Protein AF-A0A4Y8KQ94-F1 (afdb_monomer)

Mean predicted aligned error: 3.86 Å

Secondary structure (DSSP, 8-state):
---HHHHHHHHHHHHHHHHHHHHTTTS---HHHHHHHHHHHHHHTHHHHHHHHHHTS-SSTT-HHHHHTSHHHHHHHHHHHHHHHHHHHHHHHHHHHHHTT--HHHHHHHHHHHHHH--

pLDDT: mean 94.18, std 7.04, range [55.12, 98.56]

Foldseek 3Di:
DCDDPNVVQCVQLVVLLVCLLPQLVVFPDDPLLSLLLSLCSNVPGNVSSVLCVQQQRDPDPPCRCVSNVDPVSVVSSVVSSLQSQLSVQLVVLQVVCVVVVHDDPSSVVSSNCRSPPPD

Sequence (119 aa):
MFSGIMLLWWILTVPSFLFVAIDVWRTPAATVIKWAFVILAAFTGPIGAFLYVLGCREPLPGIHEEYVSVRWRQVMGSTMHCAAGDGIGIIVGAAIGAGLALNFWPDFFLEYGFGWVYF

Structure (mmCIF, N/CA/C/O backbone):
data_AF-A0A4Y8KQ94-F1
#
_entry.id   AF-A0A4Y8KQ94-F1
#
loop_
_atom_site.group_PDB
_atom_site.id
_atom_site.type_symbol
_atom_site.label_atom_id
_atom_site.label_alt_id
_atom_site.label_comp_id
_atom_site.label_asym_id
_atom_site.label_entity_id
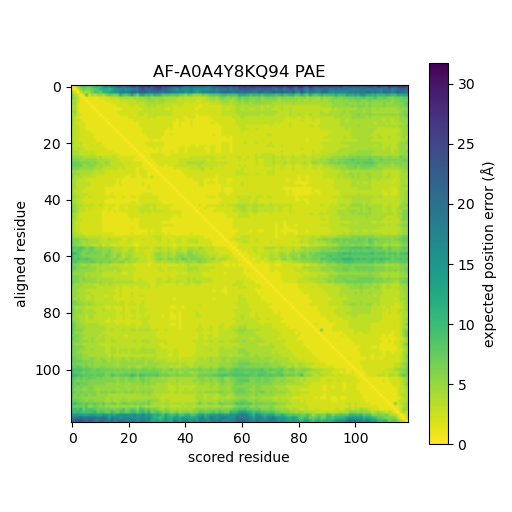_atom_site.label_seq_id
_atom_site.pdbx_PDB_ins_code
_atom_site.Cartn_x
_atom_site.Cartn_y
_atom_site.Cartn_z
_atom_site.occupancy
_atom_site.B_iso_or_equiv
_atom_site.auth_seq_id
_atom_site.auth_comp_id
_atom_site.auth_asym_id
_atom_site.auth_atom_id
_atom_site.pdbx_PDB_model_num
ATOM 1 N N . MET A 1 1 ? 18.525 13.098 -7.706 1.00 59.12 1 MET A N 1
ATOM 2 C CA . MET A 1 1 ? 17.759 14.361 -7.773 1.00 59.12 1 MET A CA 1
ATOM 3 C C . MET A 1 1 ? 16.468 14.181 -6.982 1.00 59.12 1 MET A C 1
ATOM 5 O O . MET A 1 1 ? 15.507 13.665 -7.526 1.00 59.12 1 MET A O 1
ATOM 9 N N . PHE A 1 2 ? 16.452 14.549 -5.699 1.00 65.62 2 PHE A N 1
ATOM 10 C CA . PHE A 1 2 ? 15.205 14.750 -4.951 1.00 65.62 2 PHE A CA 1
ATOM 11 C C . PHE A 1 2 ? 15.062 16.256 -4.749 1.00 65.62 2 PHE A C 1
ATOM 13 O O . PHE A 1 2 ? 15.709 16.823 -3.876 1.00 65.62 2 PHE A O 1
ATOM 20 N N . SER A 1 3 ? 14.307 16.928 -5.614 1.00 86.50 3 SER A N 1
ATOM 21 C CA . SER A 1 3 ? 14.073 18.372 -5.529 1.00 86.50 3 SER A CA 1
ATOM 22 C C . SER A 1 3 ? 12.586 18.663 -5.340 1.00 86.50 3 SER A C 1
ATOM 24 O O . SER A 1 3 ? 11.730 17.935 -5.848 1.00 86.50 3 SER A O 1
ATOM 26 N N . GLY A 1 4 ? 12.288 19.725 -4.585 1.00 90.88 4 GLY A N 1
ATOM 27 C CA . GLY A 1 4 ? 10.944 20.285 -4.418 1.00 90.88 4 GLY A CA 1
ATOM 28 C C . GLY A 1 4 ? 9.866 19.243 -4.101 1.00 90.88 4 GLY A C 1
ATOM 29 O O . GLY A 1 4 ? 9.889 18.609 -3.047 1.00 90.88 4 GLY A O 1
ATOM 30 N N . ILE A 1 5 ? 8.934 19.074 -5.043 1.00 93.44 5 ILE A N 1
ATOM 31 C CA . ILE A 1 5 ? 7.740 18.225 -4.920 1.00 93.44 5 ILE A CA 1
ATOM 32 C C . ILE A 1 5 ? 8.099 16.756 -4.673 1.00 93.44 5 ILE A C 1
ATOM 34 O O . ILE A 1 5 ? 7.461 16.115 -3.844 1.00 93.44 5 ILE A O 1
ATOM 38 N N . MET A 1 6 ? 9.140 16.225 -5.324 1.00 94.06 6 MET A N 1
ATOM 39 C CA . MET A 1 6 ? 9.534 14.824 -5.127 1.00 94.06 6 MET A CA 1
ATOM 40 C C . MET A 1 6 ? 10.052 14.585 -3.710 1.00 94.06 6 MET A C 1
ATOM 42 O O . MET A 1 6 ? 9.695 13.589 -3.090 1.00 94.06 6 MET A O 1
ATOM 46 N N . LEU A 1 7 ? 10.858 15.506 -3.171 1.00 95.31 7 LEU A N 1
ATOM 47 C CA . LEU A 1 7 ? 11.349 15.391 -1.797 1.00 95.31 7 LEU A CA 1
ATOM 48 C C . LEU A 1 7 ? 10.189 15.437 -0.792 1.00 95.31 7 LEU A C 1
ATOM 50 O O . LEU A 1 7 ? 10.127 14.594 0.100 1.00 95.31 7 LEU A O 1
ATOM 54 N N . LEU A 1 8 ? 9.246 16.370 -0.973 1.00 95.12 8 LEU A N 1
ATOM 55 C CA . LEU A 1 8 ? 8.033 16.449 -0.155 1.00 95.12 8 LEU A CA 1
ATOM 56 C C . LEU A 1 8 ? 7.219 15.150 -0.233 1.00 95.12 8 LEU A C 1
ATOM 58 O O . LEU A 1 8 ? 6.819 14.613 0.797 1.00 95.12 8 LEU A O 1
ATOM 62 N N . TRP A 1 9 ? 7.013 14.622 -1.440 1.00 95.56 9 TRP A N 1
ATOM 63 C CA . TRP A 1 9 ? 6.275 13.379 -1.643 1.00 95.56 9 TRP A CA 1
ATOM 64 C C . TRP A 1 9 ? 6.915 12.202 -0.904 1.00 95.56 9 TRP A C 1
ATOM 66 O O . TRP A 1 9 ? 6.209 11.455 -0.231 1.00 95.56 9 TRP A O 1
ATOM 76 N N . TRP A 1 10 ? 8.242 12.055 -0.953 1.00 95.31 10 TRP A N 1
ATOM 77 C CA . TRP A 1 10 ? 8.949 10.993 -0.229 1.00 95.31 10 TRP A CA 1
ATOM 78 C C . TRP A 1 10 ? 8.888 11.165 1.291 1.00 95.31 10 TRP A C 1
ATOM 80 O O . TRP A 1 10 ? 8.656 10.183 1.998 1.00 95.31 10 TRP A O 1
ATOM 90 N N . ILE A 1 11 ? 9.017 12.400 1.790 1.00 96.56 11 ILE A N 1
ATOM 91 C CA . ILE A 1 11 ? 8.861 12.718 3.220 1.00 96.56 11 ILE A CA 1
ATOM 92 C C . ILE A 1 11 ? 7.459 12.359 3.722 1.00 96.56 11 ILE A C 1
ATOM 94 O O . ILE A 1 11 ? 7.321 11.979 4.877 1.00 96.56 11 ILE A O 1
ATOM 98 N N . LEU A 1 12 ? 6.425 12.441 2.883 1.00 97.38 12 LEU A N 1
ATOM 99 C CA . LEU A 1 12 ? 5.070 12.017 3.248 1.00 97.38 12 LEU A CA 1
ATOM 100 C C . LEU A 1 12 ? 4.859 10.511 3.060 1.00 97.38 12 LEU A C 1
ATOM 102 O O . LEU A 1 12 ? 4.236 9.862 3.899 1.00 97.38 12 LEU A O 1
ATOM 106 N N . THR A 1 13 ? 5.381 9.944 1.976 1.00 97.50 13 THR A N 1
ATOM 107 C CA . THR A 1 13 ? 5.153 8.547 1.584 1.00 97.50 13 THR A CA 1
ATOM 108 C C . THR A 1 13 ? 5.822 7.573 2.540 1.00 97.50 13 THR A C 1
ATOM 110 O O . THR A 1 13 ? 5.160 6.648 3.000 1.00 97.50 13 THR A O 1
ATOM 113 N N . VAL A 1 14 ? 7.094 7.788 2.900 1.00 97.94 14 VAL A N 1
ATOM 114 C CA . VAL A 1 14 ? 7.834 6.847 3.762 1.00 97.94 14 VAL A CA 1
ATOM 115 C C . VAL A 1 14 ? 7.176 6.702 5.140 1.00 97.94 14 VAL A C 1
ATOM 117 O O . VAL A 1 14 ? 6.886 5.569 5.526 1.00 97.94 14 VAL A O 1
ATOM 120 N N . PRO A 1 15 ? 6.854 7.784 5.876 1.00 98.44 15 PRO A N 1
ATOM 121 C CA . PRO A 1 15 ? 6.156 7.659 7.152 1.00 98.44 15 PRO A CA 1
ATOM 122 C C . PRO A 1 15 ? 4.747 7.081 7.007 1.00 98.44 15 PRO A C 1
ATOM 124 O O . PRO A 1 15 ? 4.345 6.283 7.846 1.00 98.44 15 PRO A O 1
ATOM 127 N N . SER A 1 16 ? 4.013 7.439 5.946 1.00 98.50 16 SER A N 1
ATOM 128 C CA . SER A 1 16 ? 2.664 6.911 5.691 1.00 98.50 16 SER A CA 1
ATOM 129 C C . SER A 1 16 ? 2.679 5.399 5.478 1.00 98.50 16 SER A C 1
ATOM 131 O O . SER A 1 16 ? 1.898 4.677 6.094 1.00 98.50 16 SER A O 1
ATOM 133 N N . PHE A 1 17 ? 3.610 4.913 4.656 1.00 98.56 17 PHE A N 1
ATOM 134 C CA . PHE A 1 17 ? 3.826 3.489 4.438 1.00 98.56 17 PHE A CA 1
ATOM 135 C C . PHE A 1 17 ? 4.205 2.776 5.738 1.00 98.56 17 PHE A C 1
ATOM 137 O O . PHE A 1 17 ? 3.567 1.789 6.092 1.00 98.56 17 PHE A O 1
ATOM 144 N N . LEU A 1 18 ? 5.192 3.292 6.480 1.00 98.56 18 LEU A N 1
ATOM 145 C CA . LEU A 1 18 ? 5.629 2.686 7.742 1.00 98.56 18 LEU A CA 1
ATOM 146 C C . LEU A 1 18 ? 4.502 2.640 8.777 1.00 98.56 18 LEU A C 1
ATOM 148 O O . LEU A 1 18 ? 4.330 1.628 9.452 1.00 98.56 18 LEU A O 1
ATOM 152 N N . PHE A 1 19 ? 3.711 3.709 8.878 1.00 98.38 19 PHE A N 1
ATOM 153 C CA . PHE A 1 19 ? 2.542 3.755 9.746 1.00 98.38 19 PHE A CA 1
ATOM 154 C C . PHE A 1 19 ? 1.563 2.623 9.418 1.00 98.38 19 PHE A C 1
ATOM 156 O O . PHE A 1 19 ? 1.232 1.840 10.307 1.00 98.38 19 PHE A O 1
ATOM 163 N N . VAL A 1 20 ? 1.152 2.485 8.153 1.00 98.50 20 VAL A N 1
ATOM 164 C CA . VAL A 1 20 ? 0.216 1.430 7.731 1.00 98.50 20 VAL A CA 1
ATOM 165 C C . VAL A 1 20 ? 0.828 0.043 7.931 1.00 98.50 20 VAL A C 1
ATOM 167 O O . VAL A 1 20 ? 0.190 -0.825 8.520 1.00 98.50 20 VAL A O 1
ATOM 170 N N . ALA A 1 21 ? 2.079 -0.155 7.511 1.00 98.25 21 ALA A N 1
ATOM 171 C CA . ALA A 1 21 ? 2.785 -1.432 7.594 1.00 98.25 21 ALA A CA 1
ATOM 172 C C . ALA A 1 21 ? 2.945 -1.954 9.028 1.00 98.25 21 ALA A C 1
ATOM 174 O O . ALA A 1 21 ? 3.066 -3.162 9.216 1.00 98.25 21 ALA A O 1
ATOM 175 N N . ILE A 1 22 ? 2.930 -1.072 10.030 1.00 98.19 22 ILE A N 1
ATOM 176 C CA . ILE A 1 22 ? 3.016 -1.433 11.449 1.00 98.19 22 ILE A CA 1
ATOM 177 C C . ILE A 1 22 ? 1.620 -1.540 12.079 1.00 98.19 22 ILE A C 1
ATOM 179 O O . ILE A 1 22 ? 1.328 -2.513 12.774 1.00 98.19 22 ILE A O 1
ATOM 183 N N . ASP A 1 23 ? 0.758 -0.545 11.866 1.00 97.94 23 ASP A N 1
ATOM 184 C CA . ASP A 1 23 ? -0.530 -0.422 12.558 1.00 97.94 23 ASP A CA 1
ATOM 185 C C . ASP A 1 23 ? -1.560 -1.460 12.074 1.00 97.94 23 ASP A C 1
ATOM 187 O O . ASP A 1 23 ? -2.312 -1.994 12.889 1.00 97.94 23 ASP A O 1
ATOM 191 N N . VAL A 1 24 ? -1.538 -1.845 10.791 1.00 97.38 24 VAL A N 1
ATOM 192 C CA . VAL A 1 24 ? -2.522 -2.771 10.191 1.00 97.38 24 VAL A CA 1
ATOM 193 C C . VAL A 1 24 ? -2.567 -4.145 10.863 1.00 97.38 24 VAL A C 1
ATOM 195 O O . VAL A 1 24 ? -3.610 -4.799 10.907 1.00 97.38 24 VAL A O 1
ATOM 198 N N . TRP A 1 25 ? -1.454 -4.589 11.447 1.00 96.56 25 TRP A N 1
ATOM 199 C CA . TRP A 1 25 ? -1.379 -5.885 12.118 1.00 96.56 25 TRP A CA 1
ATOM 200 C C . TRP A 1 25 ? -2.141 -5.916 13.441 1.00 96.56 25 TRP A C 1
ATOM 202 O O . TRP A 1 25 ? -2.538 -6.997 13.873 1.00 96.56 25 TRP A O 1
ATOM 212 N N . ARG A 1 26 ? -2.408 -4.746 14.032 1.00 94.81 26 ARG A N 1
ATOM 213 C CA . ARG A 1 26 ? -3.233 -4.579 15.238 1.00 94.81 26 ARG A CA 1
ATOM 214 C C . ARG A 1 26 ? -4.723 -4.477 14.914 1.00 94.81 26 ARG A C 1
ATOM 216 O O . ARG A 1 26 ? -5.541 -4.757 15.779 1.00 94.81 26 ARG A O 1
ATOM 223 N N . THR A 1 27 ? -5.067 -4.117 13.679 1.00 94.25 27 THR A N 1
ATOM 224 C CA . THR A 1 27 ? -6.451 -4.060 13.199 1.00 94.25 27 THR A CA 1
ATOM 225 C C . THR A 1 27 ? -6.967 -5.480 12.914 1.00 94.25 27 THR A C 1
ATOM 227 O O . THR A 1 27 ? -6.283 -6.245 12.218 1.00 94.25 27 THR A O 1
ATOM 230 N N . PRO A 1 28 ? -8.163 -5.870 13.394 1.00 94.88 28 PRO A N 1
ATOM 231 C CA . PRO A 1 28 ? -8.723 -7.211 13.202 1.00 94.88 28 PRO A CA 1
ATOM 232 C C . PRO A 1 28 ? -9.374 -7.387 11.814 1.00 94.88 28 PRO A C 1
ATOM 234 O O . PRO A 1 28 ? -10.461 -7.930 11.691 1.00 94.88 28 PRO A O 1
ATOM 237 N N . ALA A 1 29 ? -8.692 -6.942 10.755 1.00 94.31 29 ALA A N 1
ATOM 238 C CA . ALA A 1 29 ? -9.105 -7.154 9.369 1.00 94.31 29 ALA A CA 1
ATOM 239 C C . ALA A 1 29 ? -8.611 -8.508 8.829 1.00 94.31 29 ALA A C 1
ATOM 241 O O . ALA A 1 29 ? -7.620 -9.062 9.315 1.00 94.31 29 ALA A O 1
ATOM 242 N N . ALA A 1 30 ? -9.236 -9.014 7.763 1.00 94.81 30 ALA A N 1
ATOM 243 C CA . ALA A 1 30 ? -8.743 -10.192 7.048 1.00 94.81 30 ALA A CA 1
ATOM 244 C C . ALA A 1 30 ? -7.317 -9.967 6.508 1.00 94.81 30 ALA A C 1
ATOM 246 O O . ALA A 1 30 ? -7.000 -8.890 6.002 1.00 94.81 30 ALA A O 1
ATOM 247 N N . THR A 1 31 ? -6.460 -10.994 6.554 1.00 96.56 31 THR A N 1
ATOM 248 C CA . THR A 1 31 ? -5.038 -10.901 6.157 1.00 96.56 31 THR A CA 1
ATOM 249 C C . THR A 1 31 ? -4.837 -10.319 4.756 1.00 96.56 31 THR A C 1
ATOM 251 O O . THR A 1 31 ? -3.924 -9.526 4.545 1.00 96.56 31 THR A O 1
ATOM 254 N N . VAL A 1 32 ? -5.710 -10.667 3.807 1.00 94.88 32 VAL A N 1
ATOM 255 C CA . VAL A 1 32 ? -5.660 -10.150 2.430 1.00 94.88 32 VAL A CA 1
ATOM 256 C C . VAL A 1 32 ? -5.901 -8.637 2.391 1.00 94.88 32 VAL A C 1
ATOM 258 O O . VAL A 1 32 ? -5.170 -7.917 1.717 1.00 94.88 32 VAL A O 1
ATOM 261 N N . ILE A 1 33 ? -6.861 -8.137 3.173 1.00 96.06 33 ILE A N 1
ATOM 262 C CA . ILE A 1 33 ? -7.134 -6.699 3.293 1.00 96.06 33 ILE A CA 1
ATOM 263 C C . ILE A 1 33 ? -5.967 -5.978 3.970 1.00 96.06 33 ILE A C 1
ATOM 265 O O . ILE A 1 33 ? -5.610 -4.876 3.555 1.00 96.06 33 ILE A O 1
ATOM 269 N N . LYS A 1 34 ? -5.313 -6.606 4.958 1.00 97.69 34 LYS A N 1
ATOM 270 C CA . LYS A 1 34 ? -4.106 -6.030 5.571 1.00 97.69 34 LYS A CA 1
ATOM 271 C C . LYS A 1 34 ? -3.032 -5.769 4.518 1.00 97.69 34 LYS A C 1
ATOM 273 O O . LYS A 1 34 ? -2.529 -4.653 4.420 1.00 97.69 34 LYS A O 1
ATOM 278 N N . TRP A 1 35 ? -2.734 -6.774 3.696 1.00 97.44 35 TRP A N 1
ATOM 279 C CA . TRP A 1 35 ? -1.776 -6.635 2.600 1.00 97.44 35 TRP A CA 1
ATOM 280 C C . TRP A 1 35 ? -2.211 -5.607 1.561 1.00 97.44 35 TRP A C 1
ATOM 282 O O . TRP A 1 35 ? -1.373 -4.813 1.139 1.00 97.44 35 TRP A O 1
ATOM 292 N N . ALA A 1 36 ? -3.499 -5.559 1.210 1.00 96.50 36 ALA A N 1
ATOM 293 C CA . ALA A 1 36 ? -4.019 -4.569 0.271 1.00 96.50 36 ALA A CA 1
ATOM 294 C C . ALA A 1 36 ? -3.660 -3.137 0.699 1.00 96.50 36 ALA A C 1
ATOM 296 O O . ALA A 1 36 ? -3.130 -2.371 -0.100 1.00 96.50 36 ALA A O 1
ATOM 297 N N . PHE A 1 37 ? -3.846 -2.788 1.976 1.00 97.69 37 PHE A N 1
ATOM 298 C CA . PHE A 1 37 ? -3.489 -1.458 2.477 1.00 97.69 37 PHE A CA 1
ATOM 299 C C . PHE A 1 37 ? -1.983 -1.198 2.540 1.00 97.69 37 PHE A C 1
ATOM 301 O O . PHE A 1 37 ? -1.559 -0.081 2.246 1.00 97.69 37 PHE A O 1
ATOM 308 N N . VAL A 1 38 ? -1.168 -2.199 2.887 1.00 98.12 38 VAL A N 1
ATOM 309 C CA . VAL A 1 38 ? 0.302 -2.062 2.880 1.00 98.12 38 VAL A CA 1
ATOM 310 C C . VAL A 1 38 ? 0.806 -1.764 1.471 1.00 98.12 38 VAL A C 1
ATOM 312 O O . VAL A 1 38 ? 1.580 -0.828 1.274 1.00 98.12 38 VAL A O 1
ATOM 315 N N . ILE A 1 39 ? 0.329 -2.529 0.490 1.00 97.06 39 ILE A N 1
ATOM 316 C CA . ILE A 1 39 ? 0.680 -2.370 -0.922 1.00 97.06 39 ILE A CA 1
ATOM 317 C C . ILE A 1 39 ? 0.188 -1.011 -1.429 1.00 97.06 39 ILE A C 1
ATOM 319 O O . ILE A 1 39 ? 0.967 -0.231 -1.972 1.00 97.06 39 ILE A O 1
ATOM 323 N N . LEU A 1 40 ? -1.079 -0.672 -1.181 1.00 96.12 40 LEU A N 1
ATOM 324 C CA . LEU A 1 40 ? -1.657 0.602 -1.597 1.00 96.12 40 LEU A CA 1
ATOM 325 C C . LEU A 1 40 ? -0.886 1.797 -1.022 1.00 96.12 40 LEU A C 1
ATOM 327 O O . LEU A 1 40 ? -0.624 2.760 -1.743 1.00 96.12 40 LEU A O 1
ATOM 331 N N . ALA A 1 41 ? -0.495 1.747 0.254 1.00 97.44 41 ALA A N 1
ATOM 332 C CA . ALA A 1 41 ? 0.299 2.796 0.888 1.00 97.44 41 ALA A CA 1
ATOM 333 C C . ALA A 1 41 ? 1.712 2.903 0.295 1.00 97.44 41 ALA A C 1
ATOM 335 O O . ALA A 1 41 ? 2.246 4.007 0.217 1.00 97.44 41 ALA A O 1
ATOM 336 N N . ALA A 1 42 ? 2.306 1.801 -0.174 1.00 96.62 42 ALA A N 1
ATOM 337 C CA . ALA A 1 42 ? 3.589 1.842 -0.874 1.00 96.62 42 ALA A CA 1
ATOM 338 C C . ALA A 1 42 ? 3.494 2.604 -2.210 1.00 96.62 42 ALA A C 1
ATOM 340 O O . ALA A 1 42 ? 4.398 3.367 -2.543 1.00 96.62 42 ALA A O 1
ATOM 341 N N . PHE A 1 43 ? 2.384 2.452 -2.941 1.00 93.44 43 PHE A N 1
ATOM 342 C CA . PHE A 1 43 ? 2.161 3.141 -4.218 1.00 93.44 43 PHE A CA 1
ATOM 343 C C . PHE A 1 43 ? 1.670 4.585 -4.067 1.00 93.44 43 PHE A C 1
ATOM 345 O O . PHE A 1 43 ? 2.064 5.466 -4.826 1.00 93.44 43 PHE A O 1
ATOM 352 N N . THR A 1 44 ? 0.782 4.834 -3.104 1.00 95.56 44 THR A N 1
ATOM 353 C CA . THR A 1 44 ? 0.010 6.089 -3.015 1.00 95.56 44 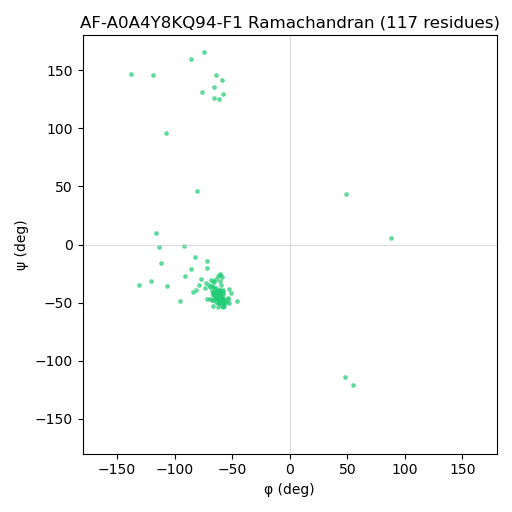THR A CA 1
ATOM 354 C C . THR A 1 44 ? 0.359 6.942 -1.794 1.00 95.56 44 THR A C 1
ATOM 356 O O . THR A 1 44 ? -0.186 8.037 -1.620 1.00 95.56 44 THR A O 1
ATOM 359 N N . GLY A 1 45 ? 1.264 6.457 -0.938 1.00 96.88 45 GLY A N 1
ATOM 360 C CA . GLY A 1 45 ? 1.791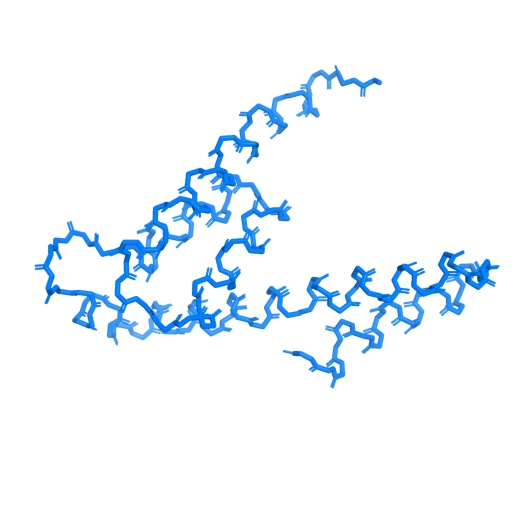 7.167 0.221 1.00 96.88 45 GLY A CA 1
ATOM 361 C C . GLY A 1 45 ? 0.696 7.667 1.170 1.00 96.88 45 GLY A C 1
ATOM 362 O O . GLY A 1 45 ? -0.078 6.857 1.695 1.00 96.88 45 GLY A O 1
ATOM 363 N N . PRO A 1 46 ? 0.611 8.988 1.422 1.00 97.94 46 PRO A N 1
ATOM 364 C CA . PRO A 1 46 ? -0.345 9.553 2.375 1.00 97.94 46 PRO A CA 1
ATOM 365 C C . PRO A 1 46 ? -1.809 9.310 1.993 1.00 97.94 46 PRO A C 1
ATOM 367 O O . PRO A 1 46 ? -2.655 9.224 2.881 1.00 97.94 46 PRO A O 1
ATOM 370 N N . ILE A 1 47 ? -2.121 9.152 0.703 1.00 97.50 47 ILE A N 1
ATOM 371 C CA . ILE A 1 47 ? -3.491 8.872 0.250 1.00 97.50 47 ILE A CA 1
ATOM 372 C C . ILE A 1 47 ? -3.915 7.472 0.709 1.00 97.50 47 ILE A C 1
ATOM 374 O O . ILE A 1 47 ? -4.976 7.320 1.311 1.00 97.50 47 ILE A O 1
ATOM 378 N N . GLY A 1 48 ? -3.064 6.463 0.504 1.00 97.12 48 GLY A N 1
ATOM 379 C CA . GLY A 1 48 ? -3.307 5.096 0.970 1.00 97.12 48 GLY A CA 1
ATOM 380 C C . GLY A 1 48 ? -3.417 5.006 2.492 1.00 97.12 48 GLY A C 1
ATOM 381 O O . GLY A 1 48 ? -4.297 4.317 3.006 1.00 97.12 48 GLY A O 1
ATOM 382 N N . ALA A 1 49 ? -2.593 5.761 3.225 1.00 98.19 49 ALA A N 1
ATOM 383 C CA . ALA A 1 49 ? -2.684 5.828 4.684 1.00 98.19 49 ALA A CA 1
ATOM 384 C C . ALA A 1 49 ? -3.980 6.490 5.174 1.00 98.19 49 ALA A C 1
ATOM 386 O O . ALA A 1 49 ? -4.620 5.976 6.091 1.00 98.19 49 ALA A O 1
ATOM 387 N N . PHE A 1 50 ? -4.403 7.595 4.557 1.00 98.12 50 PHE A N 1
ATOM 388 C CA . PHE A 1 50 ? -5.682 8.239 4.868 1.00 98.12 50 PHE A CA 1
ATOM 389 C C . PHE A 1 50 ? -6.853 7.271 4.678 1.00 98.12 50 PHE A C 1
ATOM 391 O O . PHE A 1 50 ? -7.708 7.110 5.549 1.00 98.12 50 PHE A O 1
ATOM 398 N N . LEU A 1 51 ? -6.845 6.581 3.545 1.00 97.50 51 LEU A N 1
ATOM 399 C CA . LEU A 1 51 ? -7.827 5.581 3.175 1.00 97.50 51 LEU A CA 1
ATOM 400 C C . LEU A 1 51 ? -7.859 4.384 4.142 1.00 97.50 51 LEU A C 1
ATOM 402 O O . LEU A 1 51 ? -8.940 3.950 4.542 1.00 97.50 51 LEU A O 1
ATOM 406 N N . TYR A 1 52 ? -6.693 3.906 4.582 1.00 97.81 52 TYR A N 1
ATOM 407 C CA . TYR A 1 52 ? -6.571 2.895 5.635 1.00 97.81 52 TYR A CA 1
ATOM 408 C C . TYR A 1 52 ? -7.249 3.337 6.934 1.00 97.81 52 TYR A C 1
ATOM 410 O O . TYR A 1 52 ? -8.081 2.606 7.478 1.00 97.81 52 TYR A O 1
ATOM 418 N N . VAL A 1 53 ? -6.945 4.550 7.404 1.00 97.31 53 VAL A N 1
ATOM 419 C CA . VAL A 1 53 ? -7.511 5.094 8.648 1.00 97.31 53 VAL A CA 1
ATOM 420 C C . VAL A 1 53 ? -9.026 5.250 8.556 1.00 97.31 53 VAL A C 1
ATOM 422 O O . VAL A 1 53 ? -9.737 4.941 9.506 1.00 97.31 53 VAL A O 1
ATOM 425 N N . LEU A 1 54 ? -9.523 5.724 7.416 1.00 95.75 54 LEU A N 1
ATOM 426 C CA . LEU A 1 54 ? -10.936 6.027 7.209 1.00 95.75 54 LEU A CA 1
ATOM 427 C C . LEU A 1 54 ? -11.801 4.773 6.972 1.00 95.75 54 LEU A C 1
ATOM 429 O O . LEU A 1 54 ? -13.008 4.776 7.247 1.00 95.75 54 LEU A O 1
ATOM 433 N N . GLY A 1 55 ? -11.197 3.734 6.396 1.00 94.12 55 GLY A N 1
ATOM 434 C CA . GLY A 1 55 ? -11.907 2.576 5.867 1.00 94.12 55 GLY A CA 1
ATOM 435 C C . GLY A 1 55 ? -11.796 1.302 6.666 1.00 94.12 55 GLY A C 1
ATOM 436 O O . GLY A 1 55 ? -12.757 0.542 6.711 1.00 94.12 55 GLY A O 1
ATOM 437 N N . CYS A 1 56 ? -10.635 1.064 7.266 1.00 95.06 56 CYS A N 1
ATOM 438 C CA . CYS A 1 56 ? -10.291 -0.245 7.804 1.00 95.06 56 CYS A CA 1
ATOM 439 C C . CYS A 1 56 ? -9.766 -0.173 9.231 1.00 95.06 56 CYS A C 1
ATOM 441 O O . CYS A 1 56 ? -10.028 -1.083 10.014 1.00 95.06 56 CYS A O 1
ATOM 443 N N . ARG A 1 57 ? -9.027 0.878 9.591 1.00 96.31 57 ARG A N 1
ATOM 444 C CA . ARG A 1 57 ? -8.467 0.998 10.934 1.00 96.31 57 ARG A CA 1
ATOM 445 C C . ARG A 1 57 ? -9.584 1.045 11.968 1.00 96.31 57 ARG A C 1
ATOM 447 O O . ARG A 1 57 ? -10.475 1.888 11.907 1.00 96.31 57 ARG A O 1
ATOM 454 N N . GLU A 1 58 ? -9.504 0.142 12.933 1.00 94.00 58 GLU A N 1
ATOM 455 C CA . GLU A 1 58 ? -10.483 0.068 14.004 1.00 94.00 58 GLU A CA 1
ATOM 456 C C . GLU A 1 58 ? -10.421 1.337 14.887 1.00 94.00 58 GLU A C 1
ATOM 458 O O . GLU A 1 58 ? -9.339 1.700 15.362 1.00 94.00 58 GLU A O 1
ATOM 463 N N . PRO A 1 59 ? -11.549 2.044 15.107 1.00 92.12 59 PRO A N 1
ATOM 464 C CA . PRO A 1 59 ? -11.555 3.270 15.906 1.00 92.12 59 PRO A CA 1
ATOM 465 C C . PRO A 1 59 ? -11.527 3.007 17.419 1.00 92.12 59 PRO A C 1
ATOM 467 O O . PRO A 1 59 ? -10.907 3.776 18.152 1.00 92.12 59 PRO A O 1
ATOM 470 N N . LEU A 1 60 ? -12.182 1.939 17.888 1.00 93.12 60 LEU A N 1
ATOM 471 C CA . LEU A 1 60 ? -12.183 1.484 19.282 1.00 93.12 60 LEU A CA 1
ATOM 472 C C . LEU A 1 60 ? -12.061 -0.047 19.314 1.00 93.12 60 LEU A C 1
ATOM 474 O O . LEU A 1 60 ? -12.607 -0.696 18.428 1.00 93.12 60 LEU A O 1
ATOM 478 N N . PRO A 1 61 ? -11.394 -0.641 20.315 1.00 92.56 61 PRO A N 1
ATOM 479 C CA . PRO A 1 61 ? -11.215 -2.090 20.364 1.00 92.56 61 PRO A CA 1
ATOM 480 C C . PRO A 1 61 ? -12.545 -2.859 20.359 1.00 92.56 61 PRO A C 1
ATOM 482 O O . PRO A 1 61 ? -13.417 -2.593 21.186 1.00 92.56 61 PRO A O 1
ATOM 485 N N . GLY A 1 62 ? -12.670 -3.845 19.471 1.00 94.38 62 GLY A N 1
ATOM 486 C CA . GLY A 1 62 ? -13.806 -4.766 19.397 1.00 94.38 62 GLY A CA 1
ATOM 487 C C . GLY A 1 62 ? -14.984 -4.298 18.539 1.00 94.38 62 GLY A C 1
ATOM 488 O O . GLY A 1 62 ? -16.002 -4.985 18.521 1.00 94.38 62 GLY A O 1
ATOM 489 N N . ILE A 1 63 ? -14.870 -3.172 17.826 1.00 95.44 63 ILE A N 1
ATOM 490 C CA . ILE A 1 63 ? -15.945 -2.640 16.967 1.00 95.44 63 ILE A CA 1
ATOM 491 C C . ILE A 1 63 ? -15.587 -2.604 15.479 1.00 95.44 63 ILE A C 1
ATOM 493 O O . ILE A 1 63 ? -16.322 -2.011 14.693 1.00 95.44 63 ILE A O 1
ATOM 497 N N . HIS A 1 64 ? -14.476 -3.216 15.061 1.00 95.44 64 HIS A N 1
ATOM 498 C CA . HIS A 1 64 ? -14.052 -3.233 13.659 1.00 95.44 64 HIS A CA 1
ATOM 499 C C . HIS A 1 64 ? -15.148 -3.717 12.703 1.00 95.44 64 HIS A C 1
ATOM 501 O O . HIS A 1 64 ? -15.442 -3.018 11.739 1.00 95.44 64 HIS A O 1
ATOM 507 N N . GLU A 1 65 ? -15.779 -4.860 12.986 1.00 94.38 65 GLU A N 1
ATOM 508 C CA . GLU A 1 65 ? -16.809 -5.449 12.114 1.00 94.38 65 GLU A CA 1
ATOM 509 C C . GLU A 1 65 ? -18.017 -4.516 11.938 1.00 94.38 65 GLU A C 1
ATOM 511 O O . GLU A 1 65 ? -18.481 -4.277 10.822 1.00 94.38 65 GLU A O 1
ATOM 516 N N . GLU A 1 66 ? -18.484 -3.905 13.031 1.00 95.69 66 GLU A N 1
ATOM 517 C CA . GLU A 1 66 ? -19.555 -2.906 12.984 1.00 95.69 66 GLU A CA 1
ATOM 518 C C . GLU A 1 66 ? -19.107 -1.658 12.212 1.00 95.69 66 GLU A C 1
ATOM 520 O O . GLU A 1 66 ? -19.833 -1.155 11.351 1.00 95.69 66 GLU A O 1
ATOM 525 N N . TYR A 1 67 ? -17.882 -1.191 12.457 1.00 95.12 67 TYR A N 1
ATOM 526 C CA . TYR A 1 67 ? -17.314 -0.019 11.807 1.00 95.12 67 TYR A CA 1
ATOM 527 C C . TYR A 1 67 ? -17.221 -0.184 10.288 1.00 95.12 67 TYR A C 1
ATOM 529 O O . TYR A 1 67 ? -17.580 0.741 9.554 1.00 95.12 67 TYR A O 1
ATOM 537 N N . VAL A 1 68 ? -16.770 -1.338 9.792 1.00 96.31 68 VAL A N 1
ATOM 538 C CA . VAL A 1 68 ? -16.619 -1.581 8.348 1.00 96.31 68 VAL A CA 1
ATOM 539 C C . VAL A 1 68 ? -17.923 -2.002 7.670 1.00 96.31 68 VAL A C 1
ATOM 541 O O . VAL A 1 68 ? -17.975 -2.002 6.444 1.00 96.31 68 VAL A O 1
ATOM 544 N N . SER A 1 69 ? -18.987 -2.321 8.415 1.00 96.06 69 SER A N 1
ATOM 545 C CA . SER A 1 69 ? -20.252 -2.853 7.873 1.00 96.06 69 SER A CA 1
ATOM 546 C C . SER A 1 69 ? -20.968 -1.930 6.875 1.00 96.06 69 SER A C 1
ATOM 548 O O . SER A 1 69 ? -21.705 -2.393 6.000 1.00 96.06 69 SER A O 1
ATOM 550 N N . VAL A 1 70 ? -20.746 -0.615 6.964 1.00 97.06 70 VAL A N 1
ATOM 551 C CA . VAL A 1 70 ? -21.382 0.360 6.071 1.00 97.06 70 VAL A CA 1
ATOM 552 C C . VAL A 1 70 ? -20.905 0.191 4.626 1.00 97.06 70 VAL A C 1
ATOM 554 O O . VAL A 1 70 ? -19.714 0.078 4.332 1.00 97.06 70 VAL A O 1
ATOM 557 N N . ARG A 1 71 ? -21.856 0.231 3.685 1.00 97.75 71 ARG A N 1
ATOM 558 C CA . ARG A 1 71 ? -21.646 -0.132 2.273 1.00 97.75 71 ARG A CA 1
ATOM 559 C C . ARG A 1 71 ? -20.454 0.559 1.613 1.00 97.75 71 ARG A C 1
ATOM 561 O O . ARG A 1 71 ? -19.725 -0.088 0.872 1.00 97.75 71 ARG A O 1
ATOM 568 N N . TRP A 1 72 ? -20.246 1.850 1.864 1.00 97.56 72 TRP A N 1
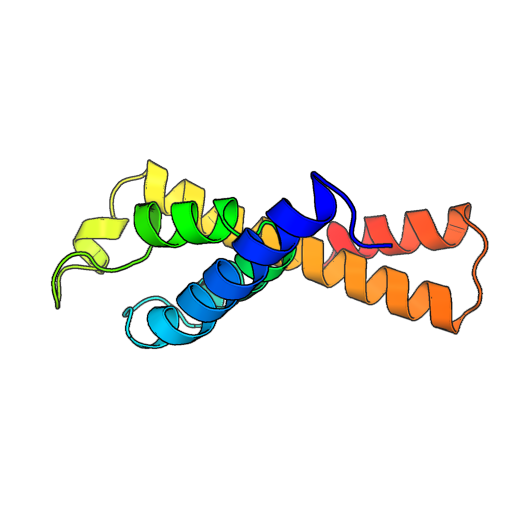ATOM 569 C CA . TRP A 1 72 ? -19.156 2.591 1.226 1.00 97.56 72 TRP A CA 1
ATOM 570 C C . TRP A 1 72 ? -17.768 2.131 1.702 1.00 97.56 72 TRP A C 1
ATOM 572 O O . TRP A 1 72 ? -16.837 2.143 0.901 1.00 97.56 72 TRP A O 1
ATOM 582 N N . ARG A 1 73 ? -17.626 1.662 2.954 1.00 96.12 73 ARG A N 1
ATOM 583 C CA . ARG A 1 73 ? -16.372 1.076 3.460 1.00 96.12 73 ARG A CA 1
ATOM 584 C C . ARG A 1 73 ? -16.126 -0.312 2.887 1.00 96.12 73 ARG A C 1
ATOM 586 O O . ARG A 1 73 ? -14.999 -0.611 2.522 1.00 96.12 73 ARG A O 1
ATOM 593 N N . GLN A 1 74 ? -17.177 -1.113 2.717 1.00 96.31 74 GL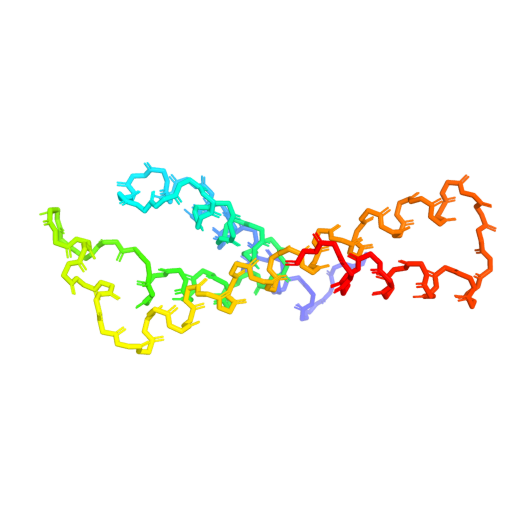N A N 1
ATOM 594 C CA . GLN A 1 74 ? -17.085 -2.411 2.037 1.00 96.31 74 GLN A CA 1
ATOM 595 C C . GLN A 1 74 ? -16.669 -2.264 0.569 1.00 96.31 74 GLN A C 1
ATOM 597 O O . GLN A 1 74 ? -15.781 -2.972 0.093 1.00 96.31 74 GLN A O 1
ATOM 602 N N . VAL A 1 75 ? -17.279 -1.312 -0.146 1.00 96.75 75 VAL A N 1
ATOM 603 C CA . VAL A 1 75 ? -16.905 -0.994 -1.532 1.00 96.75 75 VAL A CA 1
ATOM 604 C C . VAL A 1 75 ? -15.461 -0.515 -1.582 1.00 96.75 75 VAL A C 1
ATOM 606 O O . VAL A 1 75 ? -14.682 -1.045 -2.360 1.00 96.75 75 VAL A O 1
ATOM 609 N N . MET A 1 76 ? -15.084 0.418 -0.710 1.00 96.31 76 MET A N 1
ATOM 610 C CA . MET A 1 76 ? -13.718 0.921 -0.642 1.00 96.31 76 MET A CA 1
ATOM 611 C C . MET A 1 76 ? -12.698 -0.193 -0.356 1.00 96.31 76 MET A C 1
ATOM 613 O O . MET A 1 76 ? -11.721 -0.306 -1.091 1.00 96.31 76 MET A O 1
ATOM 617 N N . GLY A 1 77 ? -12.941 -1.052 0.637 1.00 94.94 77 GLY A N 1
ATOM 618 C CA . GLY A 1 77 ? -12.071 -2.192 0.936 1.00 94.94 77 GLY A CA 1
ATOM 619 C C . GLY A 1 77 ? -11.936 -3.156 -0.247 1.00 94.94 77 GLY A C 1
ATOM 620 O O . GLY A 1 77 ? -10.830 -3.599 -0.550 1.00 94.94 77 GLY A O 1
ATOM 621 N N . SER A 1 78 ? -13.031 -3.410 -0.970 1.00 94.31 78 SER A N 1
ATOM 622 C CA . SER A 1 78 ? -13.017 -4.228 -2.193 1.00 94.31 78 SER A CA 1
ATOM 623 C C . SER A 1 78 ? -12.202 -3.565 -3.308 1.00 94.31 78 SER A C 1
ATOM 625 O O . SER A 1 78 ? -11.358 -4.210 -3.919 1.00 94.31 78 SER A O 1
ATOM 627 N N . THR A 1 79 ? -12.386 -2.261 -3.537 1.00 95.25 79 THR A N 1
ATOM 628 C CA . THR A 1 79 ? -11.616 -1.500 -4.533 1.00 95.25 79 THR A CA 1
ATOM 629 C C . THR A 1 79 ? -10.123 -1.517 -4.224 1.00 95.25 79 THR A C 1
ATOM 631 O O . THR A 1 79 ? -9.312 -1.649 -5.131 1.00 95.25 79 THR A O 1
ATOM 634 N N . MET A 1 80 ? -9.743 -1.395 -2.954 1.00 94.69 80 MET A N 1
ATOM 635 C CA . MET A 1 80 ? -8.337 -1.397 -2.541 1.00 94.69 80 MET A CA 1
ATOM 636 C C . MET A 1 80 ? -7.688 -2.755 -2.689 1.00 94.69 80 MET A C 1
ATOM 638 O O . MET A 1 80 ? -6.509 -2.822 -3.020 1.00 94.69 80 MET A O 1
ATOM 642 N N . HIS A 1 81 ? -8.449 -3.820 -2.446 1.00 93.88 81 HIS A N 1
ATOM 643 C CA . HIS A 1 81 ? -7.993 -5.173 -2.704 1.00 93.88 81 HIS A CA 1
ATOM 644 C C . HIS A 1 81 ? -7.635 -5.362 -4.182 1.00 93.88 81 HIS A C 1
ATOM 646 O O . HIS A 1 81 ? -6.514 -5.786 -4.455 1.00 93.88 81 HIS A O 1
ATOM 652 N N . CYS A 1 82 ? -8.525 -4.963 -5.099 1.00 93.62 82 CYS A N 1
ATOM 653 C CA . CYS A 1 82 ? -8.263 -5.015 -6.541 1.00 93.62 82 CYS A CA 1
ATOM 654 C C . CYS A 1 82 ? -7.089 -4.109 -6.930 1.00 93.62 82 CYS A C 1
ATOM 656 O O . CYS A 1 82 ? -6.096 -4.583 -7.456 1.00 93.62 82 CYS A O 1
ATOM 658 N N . ALA A 1 83 ? -7.123 -2.826 -6.559 1.00 93.75 83 ALA A N 1
ATOM 659 C CA . ALA A 1 83 ? -6.080 -1.871 -6.940 1.00 93.75 83 ALA A CA 1
ATOM 660 C C . ALA A 1 83 ? -4.678 -2.264 -6.433 1.00 93.75 83 ALA A C 1
ATOM 662 O O . ALA A 1 83 ? -3.674 -2.011 -7.099 1.00 93.75 83 ALA A O 1
ATOM 663 N N . ALA A 1 84 ? -4.590 -2.875 -5.247 1.00 94.69 84 ALA A N 1
ATOM 664 C CA . ALA A 1 84 ? -3.340 -3.434 -4.747 1.00 94.69 84 ALA A CA 1
ATOM 665 C C . ALA A 1 84 ? -2.878 -4.635 -5.586 1.00 94.69 84 ALA A C 1
ATOM 667 O O . ALA A 1 84 ? -1.689 -4.742 -5.884 1.00 94.69 84 ALA A O 1
ATOM 668 N N . GLY A 1 85 ? -3.809 -5.510 -5.968 1.00 93.75 85 GLY A N 1
ATOM 669 C CA . GLY A 1 85 ? -3.580 -6.627 -6.879 1.00 93.75 85 GLY A CA 1
ATOM 670 C C . GLY A 1 85 ? -3.042 -6.175 -8.236 1.00 93.75 85 GLY A C 1
ATOM 671 O O . GLY A 1 85 ? -1.947 -6.590 -8.620 1.00 93.75 85 GLY A O 1
ATOM 672 N N . ASP A 1 86 ? -3.739 -5.246 -8.892 1.00 93.94 86 ASP A N 1
ATOM 673 C CA . ASP A 1 86 ? -3.347 -4.645 -10.172 1.00 93.94 86 ASP A CA 1
ATOM 674 C C . ASP A 1 86 ? -1.921 -4.079 -10.101 1.00 93.94 86 ASP A C 1
ATOM 676 O O . ASP A 1 86 ? -1.082 -4.341 -10.964 1.00 93.94 86 ASP A O 1
ATOM 680 N N . GLY A 1 87 ? -1.614 -3.335 -9.030 1.00 93.50 87 GLY A N 1
ATOM 681 C CA . GLY A 1 87 ? -0.294 -2.744 -8.812 1.00 93.50 87 GLY A CA 1
ATOM 682 C C . GLY A 1 87 ? 0.821 -3.785 -8.688 1.00 93.50 87 GLY A C 1
ATOM 683 O O . GLY A 1 87 ? 1.895 -3.614 -9.269 1.00 93.50 87 GLY A O 1
ATOM 684 N N . ILE A 1 88 ? 0.579 -4.885 -7.967 1.00 94.31 88 ILE A N 1
ATOM 685 C CA . ILE A 1 88 ? 1.533 -6.002 -7.901 1.00 94.31 88 ILE A CA 1
ATOM 686 C C . ILE A 1 88 ? 1.682 -6.667 -9.269 1.00 94.31 88 ILE A C 1
ATOM 688 O O . ILE A 1 88 ? 2.812 -6.937 -9.675 1.00 94.31 88 ILE A O 1
ATOM 692 N N . GLY A 1 89 ? 0.582 -6.884 -9.993 1.00 94.38 89 GLY A N 1
ATOM 693 C CA . GLY A 1 89 ? 0.598 -7.413 -11.355 1.00 94.38 89 GLY A CA 1
ATOM 694 C C . GLY A 1 89 ? 1.496 -6.589 -12.277 1.00 94.38 89 GLY A C 1
ATOM 695 O O . GLY A 1 89 ? 2.403 -7.136 -12.901 1.00 94.38 89 GLY A O 1
ATOM 696 N N . ILE A 1 90 ? 1.328 -5.266 -12.282 1.00 95.00 90 ILE A N 1
ATOM 697 C CA . ILE A 1 90 ? 2.153 -4.343 -13.073 1.00 95.00 90 ILE A CA 1
ATOM 698 C C . ILE A 1 90 ? 3.637 -4.470 -12.706 1.00 95.00 90 ILE A C 1
ATOM 700 O O . ILE A 1 90 ? 4.466 -4.617 -13.599 1.00 95.00 90 ILE A O 1
ATOM 704 N N . ILE A 1 91 ? 3.994 -4.482 -11.413 1.00 94.56 91 ILE A N 1
ATOM 705 C CA . ILE A 1 91 ? 5.401 -4.634 -10.988 1.00 94.56 91 ILE A CA 1
ATOM 706 C C . ILE A 1 91 ? 5.983 -5.977 -11.441 1.00 94.56 91 ILE A C 1
ATOM 708 O O . ILE A 1 91 ? 7.124 -6.028 -11.901 1.00 94.56 91 ILE A O 1
ATOM 712 N N . VAL A 1 92 ? 5.227 -7.067 -11.295 1.00 94.94 92 VAL A N 1
ATOM 713 C CA . VAL A 1 92 ? 5.659 -8.399 -11.741 1.00 94.94 92 VAL A CA 1
ATOM 714 C C . VAL A 1 92 ? 5.874 -8.401 -13.250 1.00 94.94 92 VAL A C 1
ATOM 716 O O . VAL A 1 92 ? 6.891 -8.916 -13.718 1.00 94.94 92 VAL A O 1
ATOM 719 N N . GLY A 1 93 ? 4.961 -7.782 -13.998 1.00 95.00 93 GLY A N 1
ATOM 720 C CA . GLY A 1 93 ? 5.083 -7.627 -15.436 1.00 95.00 93 GLY A CA 1
ATOM 721 C C . GLY A 1 93 ? 6.348 -6.862 -15.826 1.00 95.00 93 GLY A C 1
ATOM 722 O O . GLY A 1 93 ? 7.188 -7.390 -16.552 1.00 95.00 93 GLY A O 1
ATOM 723 N N . ALA A 1 94 ? 6.550 -5.683 -15.241 1.00 95.00 94 ALA A N 1
ATOM 724 C CA . ALA A 1 94 ? 7.724 -4.847 -15.474 1.00 95.00 94 ALA A CA 1
ATOM 725 C C . ALA A 1 94 ? 9.035 -5.580 -15.138 1.00 95.00 94 ALA A C 1
ATOM 727 O O . ALA A 1 94 ? 10.020 -5.492 -15.869 1.00 95.00 94 ALA A O 1
ATOM 728 N N . ALA A 1 95 ? 9.067 -6.353 -14.046 1.00 96.38 95 ALA A N 1
ATOM 729 C CA . ALA A 1 95 ? 10.244 -7.128 -13.660 1.00 96.38 95 ALA A CA 1
ATOM 730 C C . ALA A 1 95 ? 10.584 -8.224 -14.686 1.00 96.38 95 ALA A C 1
ATOM 732 O O . ALA A 1 95 ? 11.757 -8.424 -15.013 1.00 96.38 95 ALA A O 1
ATOM 733 N N . ILE A 1 96 ? 9.570 -8.917 -15.215 1.00 96.06 96 ILE A N 1
ATOM 734 C CA . ILE A 1 96 ? 9.744 -9.918 -16.276 1.00 96.06 96 ILE A CA 1
ATOM 735 C C . ILE A 1 96 ? 10.203 -9.243 -17.572 1.00 96.06 96 ILE A C 1
ATOM 737 O O . ILE A 1 96 ? 11.171 -9.698 -18.184 1.00 96.06 96 ILE A O 1
ATOM 741 N N . GLY A 1 97 ? 9.549 -8.155 -17.978 1.00 97.00 97 GLY A N 1
ATOM 742 C CA . GLY A 1 97 ? 9.879 -7.419 -19.197 1.00 97.00 97 GLY A CA 1
ATOM 743 C C . GLY A 1 97 ? 11.296 -6.847 -19.178 1.00 97.00 97 GLY A C 1
ATOM 744 O O . GLY A 1 97 ? 12.050 -7.038 -20.139 1.00 97.00 97 GLY A O 1
ATOM 745 N N . ALA A 1 98 ? 11.720 -6.288 -18.040 1.00 96.50 98 ALA A N 1
ATOM 746 C CA . ALA A 1 98 ? 13.094 -5.851 -17.808 1.00 96.50 98 ALA A CA 1
ATOM 74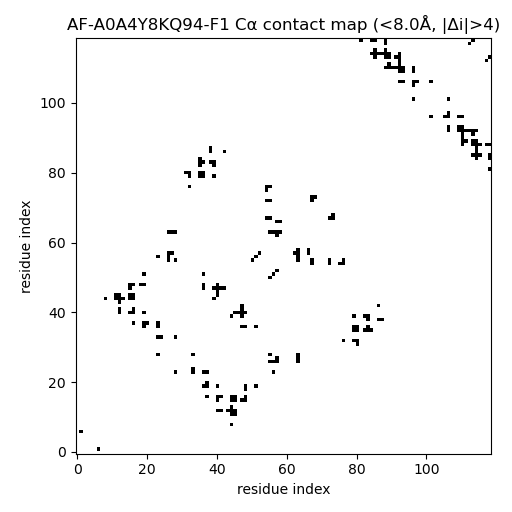7 C C . ALA A 1 98 ? 14.097 -7.013 -17.884 1.00 96.50 98 ALA A C 1
ATOM 749 O O . ALA A 1 98 ? 15.144 -6.881 -18.519 1.00 96.50 98 ALA A O 1
ATOM 750 N N . GLY A 1 99 ? 13.779 -8.167 -17.285 1.00 97.38 99 GLY A N 1
ATOM 751 C CA . GLY A 1 99 ? 14.625 -9.365 -17.344 1.00 97.38 99 GLY A CA 1
ATOM 752 C C . GLY A 1 99 ? 14.787 -9.935 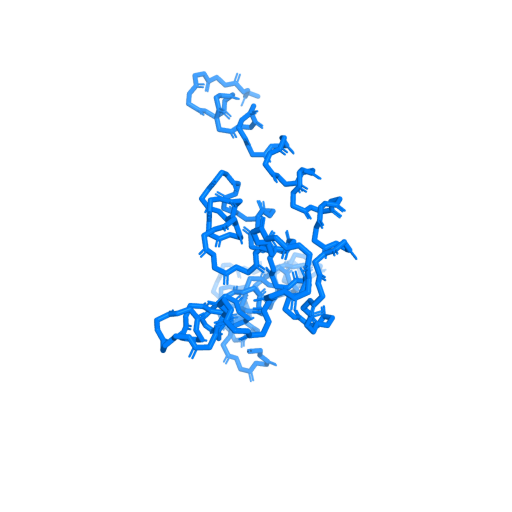-18.758 1.00 97.38 99 GLY A C 1
ATOM 753 O O . GLY A 1 99 ? 15.828 -10.505 -19.080 1.00 97.38 99 GLY A O 1
ATOM 754 N N . LEU A 1 100 ? 13.781 -9.746 -19.614 1.00 97.31 100 LEU A N 1
ATOM 755 C CA . LEU A 1 100 ? 13.782 -10.155 -21.020 1.00 97.31 100 LEU A CA 1
ATOM 756 C C . LEU A 1 100 ? 14.280 -9.059 -21.979 1.00 97.31 100 LEU A C 1
ATOM 758 O O . LEU A 1 100 ? 14.344 -9.303 -23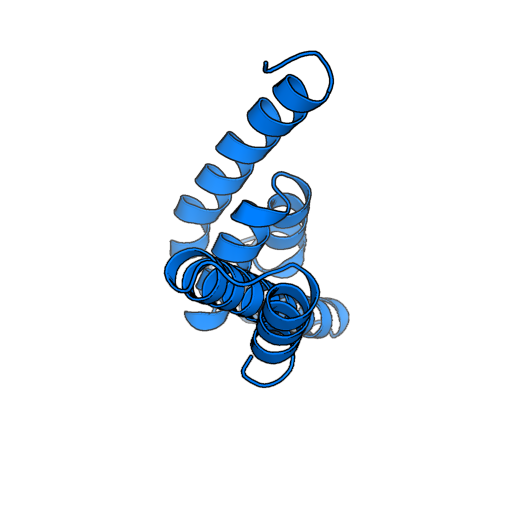.184 1.00 97.31 100 LEU A O 1
ATOM 762 N N . ALA A 1 101 ? 14.630 -7.875 -21.462 1.00 96.75 101 ALA A N 1
ATOM 763 C CA . ALA A 1 101 ? 15.006 -6.695 -22.242 1.00 96.75 101 ALA A CA 1
ATOM 764 C C . ALA A 1 101 ? 14.000 -6.377 -23.368 1.00 96.75 101 ALA A C 1
ATOM 766 O O . ALA A 1 101 ? 14.380 -6.106 -24.512 1.00 96.75 101 ALA A O 1
ATOM 767 N N . LEU A 1 102 ? 12.702 -6.452 -23.052 1.00 96.44 102 LEU A N 1
ATOM 768 C CA . LEU A 1 102 ? 11.643 -6.166 -24.014 1.00 96.44 102 LEU A CA 1
ATOM 769 C C . LEU A 1 102 ? 11.683 -4.699 -24.461 1.00 96.44 102 LEU A C 1
ATOM 771 O O . LEU A 1 102 ? 12.000 -3.787 -23.701 1.00 96.44 102 LEU A O 1
ATOM 775 N N . ASN A 1 103 ? 11.323 -4.472 -25.724 1.00 95.56 103 ASN A N 1
ATOM 776 C CA . ASN A 1 103 ? 11.028 -3.128 -26.209 1.00 95.56 103 ASN A CA 1
ATOM 777 C C . ASN A 1 103 ? 9.658 -2.671 -25.679 1.00 95.56 103 ASN A C 1
ATOM 779 O O . ASN A 1 103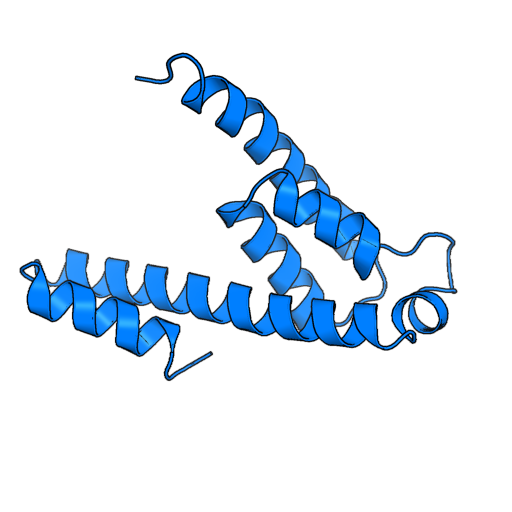 ? 8.840 -3.492 -25.268 1.00 95.56 103 ASN A O 1
ATOM 783 N N . PHE A 1 104 ? 9.376 -1.372 -25.787 1.00 95.44 104 PHE A N 1
ATOM 784 C CA . PHE A 1 104 ? 8.198 -0.728 -25.194 1.00 95.44 104 PHE A CA 1
ATOM 785 C C . PHE A 1 104 ? 6.863 -1.469 -25.396 1.00 95.44 104 PHE A C 1
ATOM 787 O O . PHE A 1 104 ? 6.124 -1.660 -24.442 1.00 95.44 104 PHE A O 1
ATOM 794 N N . TRP A 1 105 ? 6.528 -1.888 -26.622 1.00 97.00 105 TRP A N 1
ATOM 795 C CA . TRP A 1 105 ? 5.202 -2.457 -26.899 1.00 97.00 105 TRP A CA 1
ATOM 796 C C . TRP A 1 105 ? 4.953 -3.811 -26.207 1.00 97.00 105 TRP A C 1
ATOM 798 O O . TRP A 1 105 ? 3.948 -3.924 -25.506 1.00 97.00 105 TRP A O 1
ATOM 808 N N . PRO A 1 106 ? 5.822 -4.833 -26.358 1.00 95.50 106 PRO A N 1
ATOM 809 C CA . PRO A 1 106 ? 5.687 -6.075 -25.597 1.00 95.50 106 PRO A CA 1
ATOM 810 C C . PRO A 1 106 ? 5.707 -5.877 -24.079 1.00 95.50 106 PRO A C 1
ATOM 812 O O . PRO A 1 106 ? 4.936 -6.533 -23.389 1.00 95.50 106 PRO A O 1
ATOM 815 N N . ASP A 1 107 ? 6.555 -4.975 -23.581 1.00 95.50 107 ASP A N 1
ATOM 816 C CA . ASP A 1 107 ? 6.671 -4.644 -22.156 1.00 95.50 107 ASP A CA 1
ATOM 817 C C . ASP A 1 107 ? 5.357 -4.059 -21.612 1.00 95.50 107 ASP A C 1
ATOM 819 O O . ASP A 1 107 ? 4.758 -4.603 -20.687 1.00 95.50 107 ASP A O 1
ATOM 823 N N . PHE A 1 108 ? 4.812 -3.055 -22.303 1.00 95.12 108 PHE A N 1
ATOM 824 C CA . PHE A 1 108 ? 3.530 -2.434 -21.979 1.00 95.12 108 PHE A CA 1
ATOM 825 C C . PHE A 1 108 ? 2.363 -3.433 -21.968 1.00 95.12 108 PHE A C 1
ATOM 827 O O . PHE A 1 108 ? 1.554 -3.433 -21.040 1.00 95.12 108 PHE A O 1
ATOM 834 N N . PHE A 1 109 ? 2.250 -4.296 -22.985 1.00 95.06 109 PHE A N 1
ATOM 835 C CA . PHE A 1 109 ? 1.181 -5.303 -23.018 1.00 95.06 109 PHE A CA 1
ATOM 836 C C . PHE A 1 109 ? 1.319 -6.332 -21.900 1.00 95.06 109 PHE A C 1
ATOM 838 O O . PHE A 1 109 ? 0.310 -6.839 -21.409 1.00 95.06 109 PHE A O 1
ATOM 845 N N . LEU A 1 110 ? 2.551 -6.642 -21.504 1.00 94.25 110 LEU A N 1
ATOM 846 C CA . LEU A 1 110 ? 2.832 -7.580 -20.434 1.00 94.25 110 LEU A CA 1
ATOM 847 C C . LEU A 1 110 ? 2.469 -6.967 -19.073 1.00 94.25 110 LEU A C 1
ATOM 849 O O . LEU A 1 110 ? 1.729 -7.596 -18.322 1.00 94.25 110 LEU A O 1
ATOM 853 N N . GLU A 1 111 ? 2.869 -5.726 -18.791 1.00 94.56 111 GLU A N 1
ATOM 854 C CA . GLU A 1 111 ? 2.428 -4.988 -17.597 1.00 94.56 111 GLU A CA 1
ATOM 855 C C . GLU A 1 111 ? 0.901 -4.871 -17.521 1.00 94.56 111 GLU A C 1
ATOM 857 O O . GLU A 1 111 ? 0.301 -5.193 -16.494 1.00 94.56 111 GLU A O 1
ATOM 862 N N . TYR A 1 112 ? 0.259 -4.467 -18.622 1.00 93.38 112 TYR A N 1
ATOM 863 C CA . TYR A 1 112 ? -1.194 -4.328 -18.687 1.00 93.38 112 TYR A CA 1
ATOM 864 C C . TYR A 1 112 ? -1.903 -5.670 -18.479 1.00 93.38 112 TYR A C 1
ATOM 866 O O . TYR A 1 112 ? -2.857 -5.752 -17.714 1.00 93.38 112 TYR A O 1
ATOM 874 N N . GLY A 1 113 ? -1.421 -6.740 -19.117 1.00 93.06 113 GLY A N 1
ATOM 875 C CA . GLY A 1 113 ? -1.986 -8.079 -18.967 1.00 93.06 113 GLY A CA 1
ATOM 876 C C . GLY A 1 113 ? -1.881 -8.601 -17.535 1.00 93.06 113 GLY A C 1
ATOM 877 O O . GLY A 1 113 ? -2.867 -9.090 -16.988 1.00 93.06 113 GLY A O 1
ATOM 878 N N . PHE A 1 114 ? -0.718 -8.462 -16.896 1.00 92.50 114 PHE A N 1
ATOM 879 C CA . PHE A 1 114 ? -0.543 -8.884 -15.505 1.00 92.50 114 PHE A CA 1
ATOM 880 C C . PHE A 1 114 ? -1.357 -8.034 -14.523 1.00 92.50 114 PHE A C 1
ATOM 882 O O . PHE A 1 114 ? -1.870 -8.579 -13.549 1.00 92.50 114 PHE A O 1
ATOM 889 N N . GLY A 1 115 ? -1.500 -6.734 -14.786 1.00 87.69 115 GLY A N 1
ATOM 890 C CA . GLY A 1 115 ? -2.300 -5.827 -13.966 1.00 87.69 115 GLY A CA 1
ATOM 891 C C . GLY A 1 115 ? -3.815 -6.008 -14.082 1.00 87.69 115 GLY A C 1
ATOM 892 O O . GLY A 1 115 ? -4.517 -5.449 -13.259 1.00 87.69 115 GLY A O 1
ATOM 893 N N . TRP A 1 116 ? -4.327 -6.740 -15.080 1.00 84.31 116 TRP A N 1
ATOM 894 C CA . TRP A 1 116 ? -5.777 -6.886 -15.319 1.00 84.31 116 TRP A CA 1
ATOM 895 C C . TRP A 1 116 ? -6.298 -8.328 -15.266 1.00 84.31 116 TRP A C 1
ATOM 897 O O . TRP A 1 116 ? -7.472 -8.548 -14.986 1.00 84.31 116 TRP A O 1
ATOM 907 N N . VAL A 1 117 ? -5.482 -9.318 -15.645 1.00 73.62 117 VAL A N 1
ATOM 908 C CA . VAL A 1 117 ? -5.963 -10.694 -15.887 1.00 73.62 117 VAL A CA 1
ATOM 909 C C . VAL A 1 117 ? -5.890 -11.571 -14.636 1.00 73.62 117 VAL A C 1
ATOM 911 O O . VAL A 1 117 ? -6.638 -12.542 -14.529 1.00 73.62 117 VAL A O 1
ATOM 914 N N . TYR A 1 118 ? -4.979 -11.268 -13.712 1.00 60.97 118 TYR A N 1
ATOM 915 C CA . TYR A 1 118 ? -4.597 -12.193 -12.642 1.00 60.97 118 TYR A CA 1
ATOM 916 C C . TYR A 1 118 ? -5.018 -11.772 -11.230 1.00 60.97 118 TYR A C 1
ATOM 918 O O . TYR A 1 118 ? -5.002 -12.629 -10.344 1.00 60.97 118 TYR A O 1
ATOM 926 N N . PHE A 1 119 ? -5.381 -10.508 -11.011 1.00 55.12 119 PHE A N 1
ATOM 927 C CA . PHE A 1 119 ? -5.630 -9.935 -9.684 1.00 55.12 119 PHE A CA 1
ATOM 928 C C . PHE A 1 119 ? -6.862 -9.024 -9.675 1.00 55.12 119 PHE A C 1
ATOM 930 O O . PHE A 1 119 ? -7.337 -8.727 -8.552 1.00 55.12 119 PHE A O 1
#

Radius of gyration: 16.45 Å; Cα contacts (8 Å, |Δi|>4): 134; chains: 1; bounding box: 39×32×47 Å

Solvent-accessible surface area (backbone atoms only — not comparable to full-atom values): 6179 Å² total; per-residue (Å²): 140,74,58,72,68,57,40,54,50,49,67,42,20,55,58,24,24,52,50,40,63,58,51,44,78,77,30,96,63,58,70,67,57,42,51,17,44,37,48,31,6,69,77,49,10,50,59,27,32,52,48,36,56,76,41,64,49,51,91,52,95,94,41,41,72,70,67,33,62,47,67,70,31,47,51,48,54,53,51,38,39,36,56,25,30,21,51,51,21,28,51,53,22,47,53,52,27,60,75,67,67,52,56,69,68,67,28,50,53,39,18,52,45,35,27,65,75,77,73

Organism: NCBI:txid41988

InterPro domains:
  IPR025509 Domain of unknown function DUF4396 [PF14342] (71-117)